Protein AF-A0A0M8XZZ6-F1 (afdb_monomer)

Foldseek 3Di:
DDDDDDPPPDCQPDKFKKWKWKDKADDDDIDIWIWIAGPDIDTRQPPRVVLNVQCVVQVHLVRAAQAPPQDDDQAATWIWMFMDTSDTDIDIDRDPSRVCRGRNSNPPD

Structure (mmCIF, N/CA/C/O backbone):
data_AF-A0A0M8XZZ6-F1
#
_entry.id   AF-A0A0M8XZZ6-F1
#
loop_
_atom_site.group_PDB
_atom_site.id
_atom_site.type_symbol
_atom_site.label_atom_id
_atom_site.label_alt_id
_atom_site.label_comp_id
_atom_site.label_asym_id
_atom_site.label_entity_id
_atom_site.label_seq_id
_atom_site.pdbx_PDB_ins_code
_atom_site.Cartn_x
_atom_site.Cartn_y
_atom_site.Cartn_z
_atom_site.occupancy
_atom_site.B_iso_or_equiv
_atom_site.auth_seq_id
_atom_site.auth_comp_id
_atom_site.auth_asym_id
_atom_site.auth_atom_id
_atom_site.pdbx_PDB_model_num
ATOM 1 N N . MET A 1 1 ? 29.129 -7.940 -46.047 1.00 40.94 1 MET A N 1
ATOM 2 C CA . MET A 1 1 ? 27.819 -7.299 -45.807 1.00 40.94 1 MET A CA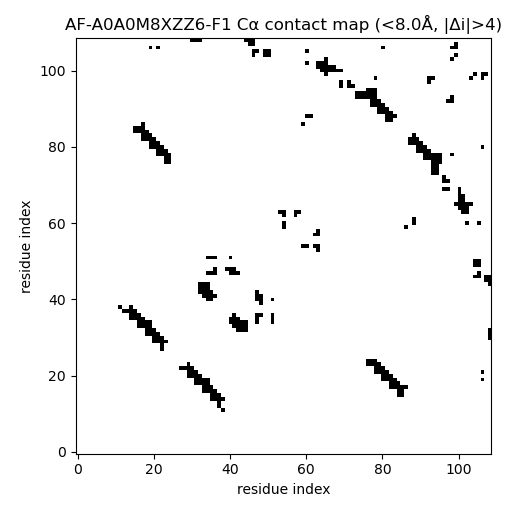 1
ATOM 3 C C . MET A 1 1 ? 27.404 -7.665 -44.393 1.00 40.94 1 MET A C 1
ATOM 5 O O . MET A 1 1 ? 27.078 -8.818 -44.162 1.00 40.94 1 MET A O 1
ATOM 9 N N . GLY A 1 2 ? 27.575 -6.752 -43.435 1.00 49.97 2 GLY A N 1
ATOM 10 C CA . GLY A 1 2 ? 27.238 -6.984 -42.028 1.00 49.97 2 GLY A CA 1
ATOM 11 C C . GLY A 1 2 ? 25.869 -6.391 -41.722 1.00 49.97 2 GLY A C 1
ATOM 12 O O . GLY A 1 2 ? 25.656 -5.207 -41.965 1.00 49.97 2 GLY A O 1
ATOM 13 N N . LEU A 1 3 ? 24.947 -7.218 -41.235 1.00 53.75 3 LEU A N 1
ATOM 14 C CA . LEU A 1 3 ? 23.670 -6.772 -40.689 1.00 53.75 3 LEU A CA 1
ATOM 15 C C . LEU A 1 3 ? 23.924 -6.285 -39.259 1.00 53.75 3 LEU A C 1
ATOM 17 O O . LEU A 1 3 ? 24.285 -7.077 -38.391 1.00 53.75 3 LEU A O 1
ATOM 21 N N . ALA A 1 4 ? 23.778 -4.981 -39.030 1.00 55.03 4 ALA A N 1
ATOM 22 C CA . ALA A 1 4 ? 23.722 -4.423 -37.687 1.00 55.03 4 ALA A CA 1
ATOM 23 C C . ALA A 1 4 ? 22.362 -4.780 -37.070 1.00 55.03 4 ALA A C 1
ATOM 25 O O . ALA A 1 4 ? 21.317 -4.456 -37.636 1.00 55.03 4 ALA A O 1
ATOM 26 N N . ALA A 1 5 ? 22.381 -5.474 -35.933 1.00 57.53 5 ALA A N 1
ATOM 27 C CA . ALA A 1 5 ? 21.194 -5.692 -35.117 1.00 57.53 5 ALA A CA 1
ATOM 28 C C . ALA A 1 5 ? 20.750 -4.358 -34.483 1.00 57.53 5 ALA A C 1
ATOM 30 O O . ALA A 1 5 ? 21.611 -3.546 -34.129 1.00 57.53 5 ALA A O 1
ATOM 31 N N . PRO A 1 6 ? 19.440 -4.106 -34.320 1.00 49.03 6 PRO A N 1
ATOM 32 C CA . PRO A 1 6 ? 18.981 -2.922 -33.614 1.00 49.03 6 PRO A CA 1
ATOM 33 C C . PRO A 1 6 ? 19.339 -3.058 -32.130 1.00 49.03 6 PRO A C 1
ATOM 35 O O . PRO A 1 6 ? 18.935 -4.011 -31.466 1.00 49.03 6 PRO A O 1
ATOM 38 N N . ALA A 1 7 ? 20.100 -2.098 -31.608 1.00 53.75 7 ALA A N 1
ATOM 39 C CA . ALA A 1 7 ? 20.245 -1.914 -30.174 1.00 53.75 7 ALA A CA 1
ATOM 40 C C . ALA A 1 7 ? 18.900 -1.408 -29.642 1.00 53.75 7 ALA A C 1
ATOM 42 O O . ALA A 1 7 ? 18.543 -0.247 -29.830 1.00 53.75 7 ALA A O 1
ATOM 43 N N . GLN A 1 8 ? 18.122 -2.298 -29.031 1.00 51.69 8 GLN A N 1
ATOM 44 C CA . GLN A 1 8 ? 17.045 -1.878 -28.145 1.00 51.69 8 GLN A CA 1
ATOM 45 C C . GLN A 1 8 ? 17.742 -1.195 -26.965 1.00 51.69 8 GLN A C 1
ATOM 47 O O . GLN A 1 8 ? 18.489 -1.840 -26.228 1.00 51.69 8 GLN A O 1
ATOM 52 N N . ALA A 1 9 ? 17.586 0.122 -26.848 1.00 47.50 9 ALA A N 1
ATOM 53 C CA . ALA A 1 9 ? 17.920 0.812 -25.618 1.00 47.50 9 ALA A CA 1
ATOM 54 C C . ALA A 1 9 ? 16.998 0.223 -24.548 1.00 47.50 9 ALA A C 1
ATOM 56 O O . ALA A 1 9 ? 15.789 0.437 -24.595 1.00 47.50 9 ALA A O 1
ATOM 57 N N . TYR A 1 10 ? 17.554 -0.587 -23.647 1.00 51.47 10 TYR A N 1
ATOM 58 C CA . TYR A 1 10 ? 16.881 -0.857 -22.390 1.00 51.47 10 TYR A CA 1
ATOM 59 C C . TYR A 1 10 ? 16.758 0.504 -21.720 1.00 51.47 10 TYR A C 1
ATOM 61 O O . TYR A 1 10 ? 17.771 1.137 -21.421 1.00 51.47 10 TYR A O 1
ATOM 69 N N . ASP A 1 11 ? 15.527 0.985 -21.581 1.00 50.62 11 ASP A N 1
ATOM 70 C CA . ASP A 1 11 ? 15.240 2.002 -20.591 1.00 50.62 11 ASP A CA 1
ATOM 71 C C . ASP A 1 11 ? 15.680 1.386 -19.266 1.00 50.62 11 ASP A C 1
ATOM 73 O O . ASP A 1 11 ? 15.041 0.468 -18.750 1.00 50.62 11 ASP A O 1
ATOM 77 N N . THR A 1 12 ? 16.841 1.795 -18.762 1.00 50.06 12 THR A N 1
ATOM 78 C CA . THR A 1 12 ? 17.198 1.588 -17.364 1.00 50.06 12 THR A CA 1
ATOM 79 C C . THR A 1 12 ? 16.281 2.511 -16.579 1.00 50.06 12 THR A C 1
ATOM 81 O O . THR A 1 12 ? 16.685 3.578 -16.117 1.00 50.06 12 THR A O 1
ATOM 84 N N . GLY A 1 13 ? 15.000 2.129 -16.546 1.00 61.22 13 GLY A N 1
ATOM 85 C CA . GLY A 1 13 ? 13.932 2.877 -15.921 1.00 61.22 13 GLY A CA 1
ATOM 86 C C . GLY A 1 13 ? 14.394 3.243 -14.525 1.00 61.22 13 GLY A C 1
ATOM 87 O O . GLY A 1 13 ? 14.911 2.403 -13.782 1.00 61.22 13 GLY A O 1
ATOM 88 N N . THR A 1 14 ? 14.307 4.530 -14.205 1.00 79.62 14 THR A N 1
ATOM 89 C CA . THR A 1 14 ? 14.692 5.013 -12.881 1.00 79.62 14 THR A CA 1
ATOM 90 C C . THR A 1 14 ? 13.894 4.215 -11.854 1.00 79.62 14 THR A C 1
ATOM 92 O O . THR A 1 14 ? 12.687 4.055 -12.027 1.00 79.62 14 THR A O 1
ATOM 95 N N . ALA A 1 15 ? 14.559 3.668 -10.831 1.00 91.19 15 ALA A N 1
ATOM 96 C CA . ALA A 1 15 ? 13.878 2.832 -9.849 1.00 91.19 15 ALA A CA 1
ATOM 97 C C . ALA A 1 15 ? 12.686 3.590 -9.240 1.00 91.19 15 ALA A C 1
ATOM 99 O O . ALA A 1 15 ? 12.827 4.726 -8.782 1.00 91.19 15 ALA A O 1
ATOM 100 N N . ALA A 1 16 ? 11.515 2.961 -9.250 1.00 96.56 16 ALA A N 1
ATOM 101 C CA . ALA A 1 16 ? 10.323 3.478 -8.604 1.00 96.56 16 ALA A CA 1
ATOM 102 C C . ALA A 1 16 ? 10.402 3.176 -7.105 1.00 96.56 16 ALA A C 1
ATOM 104 O O . ALA A 1 16 ? 10.631 2.034 -6.701 1.00 96.56 16 ALA A O 1
ATOM 105 N N . HIS A 1 17 ? 10.224 4.200 -6.278 1.00 98.12 17 HIS A N 1
ATOM 106 C CA . HIS A 1 17 ? 10.258 4.079 -4.826 1.00 98.12 17 HIS A CA 1
ATOM 107 C C . HIS A 1 17 ? 8.872 4.347 -4.254 1.00 98.12 17 HIS A C 1
ATOM 109 O O . HIS A 1 17 ? 8.273 5.381 -4.543 1.00 98.12 17 HIS A O 1
ATOM 115 N N . TYR A 1 18 ? 8.396 3.437 -3.414 1.00 98.56 18 TYR A N 1
ATOM 116 C CA . TYR A 1 18 ? 7.105 3.524 -2.752 1.00 98.56 18 TYR A CA 1
ATOM 117 C C . TYR A 1 18 ? 7.286 3.427 -1.240 1.00 98.56 18 TYR A C 1
ATOM 119 O O . TYR A 1 18 ? 8.054 2.596 -0.742 1.00 98.56 18 TYR A O 1
ATOM 127 N N . THR A 1 19 ? 6.511 4.227 -0.519 1.00 98.69 19 THR A N 1
ATOM 128 C CA . THR A 1 19 ? 6.234 4.020 0.902 1.00 98.69 19 THR A CA 1
ATOM 129 C C . THR A 1 19 ? 4.804 3.520 1.023 1.00 98.69 19 THR A C 1
ATOM 131 O O . THR A 1 19 ? 3.869 4.215 0.626 1.00 98.69 19 THR A O 1
ATOM 134 N N . LEU A 1 20 ? 4.649 2.305 1.544 1.00 98.75 20 LEU A N 1
ATOM 135 C CA . LEU A 1 20 ? 3.378 1.607 1.692 1.00 98.75 20 LEU A CA 1
ATOM 136 C C . LEU A 1 20 ? 2.970 1.642 3.158 1.00 98.75 20 LEU A C 1
ATOM 138 O O . LEU A 1 20 ? 3.713 1.167 4.014 1.00 98.75 20 LEU A O 1
ATOM 142 N N . GLN A 1 21 ? 1.783 2.155 3.448 1.00 98.38 21 GLN A N 1
ATOM 143 C CA . GLN A 1 21 ? 1.201 2.173 4.782 1.00 98.38 21 GLN A CA 1
ATOM 144 C C . GLN A 1 21 ? -0.087 1.358 4.812 1.00 98.38 21 GLN A C 1
ATOM 146 O O . GLN A 1 21 ? -0.869 1.378 3.864 1.00 98.38 21 GLN A O 1
ATOM 151 N N . LEU A 1 22 ? -0.306 0.647 5.917 1.00 97.94 22 LEU A N 1
ATOM 152 C CA . LEU A 1 22 ? -1.508 -0.141 6.166 1.00 97.94 22 LEU 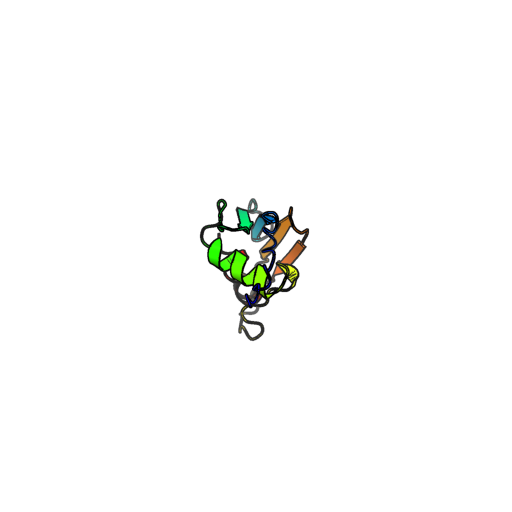A CA 1
ATOM 153 C C . LEU A 1 22 ? -2.003 0.094 7.598 1.00 97.94 22 LEU A C 1
ATOM 155 O O . LEU A 1 22 ? -1.389 -0.368 8.566 1.00 97.94 22 LEU A O 1
ATOM 159 N N . ALA A 1 23 ? -3.138 0.775 7.726 1.00 97.19 23 ALA A N 1
ATOM 160 C CA . ALA A 1 23 ? -3.873 0.941 8.974 1.00 97.19 23 ALA A CA 1
ATOM 161 C C . ALA A 1 23 ? -5.003 -0.094 9.081 1.00 97.19 23 ALA A C 1
ATOM 163 O O . ALA A 1 23 ? -5.679 -0.407 8.100 1.00 97.19 23 ALA A O 1
ATOM 164 N N . VAL A 1 24 ? -5.218 -0.632 10.285 1.00 95.94 24 VAL A N 1
ATOM 165 C CA . VAL A 1 24 ? -6.275 -1.618 10.560 1.00 95.94 24 VAL A CA 1
ATOM 166 C C . VAL A 1 24 ? -7.163 -1.106 11.687 1.00 95.94 24 VAL A C 1
ATOM 168 O O . VAL A 1 24 ? -6.710 -0.896 12.814 1.00 95.94 24 VAL A O 1
ATOM 171 N N . GLY A 1 25 ? -8.447 -0.914 11.389 1.00 90.44 25 GLY A N 1
ATOM 172 C CA . GLY A 1 25 ? -9.378 -0.286 12.321 1.00 90.44 25 GLY A CA 1
ATOM 173 C C . GLY A 1 25 ? -8.995 1.162 12.660 1.00 90.44 25 GLY A C 1
ATOM 174 O O . GLY A 1 25 ? -8.211 1.801 11.973 1.00 90.44 25 GLY A O 1
ATOM 175 N N . GLN A 1 26 ? -9.584 1.703 13.728 1.00 76.62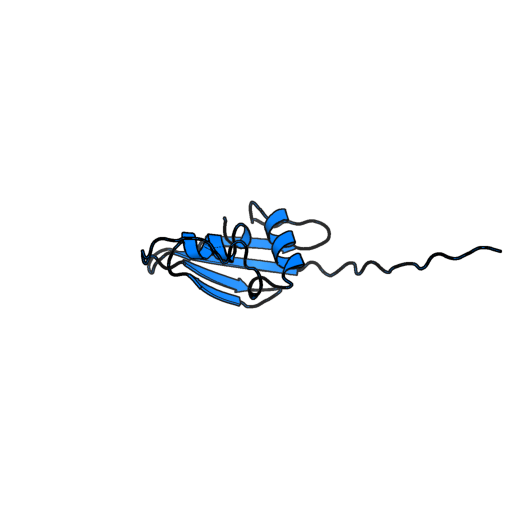 26 GLN A N 1
ATOM 176 C CA . GLN A 1 26 ? -9.507 3.138 14.056 1.00 76.62 26 GLN A CA 1
ATOM 177 C C . GLN A 1 26 ? -8.445 3.491 15.117 1.00 76.62 26 GLN A C 1
ATOM 179 O O . GLN A 1 26 ? -8.291 4.658 15.457 1.00 76.62 26 GLN A O 1
ATOM 184 N N . ALA A 1 27 ? -7.756 2.503 15.703 1.00 69.50 27 ALA A N 1
ATOM 185 C CA . ALA A 1 27 ? -6.960 2.707 16.923 1.00 69.50 27 ALA A CA 1
ATOM 186 C C . ALA A 1 27 ? -5.536 2.128 16.883 1.00 69.50 27 ALA A C 1
ATOM 188 O O . ALA A 1 27 ? -4.816 2.236 17.874 1.00 69.50 27 ALA A O 1
ATOM 189 N N . GLN A 1 28 ? -5.124 1.480 15.791 1.00 78.25 28 GLN A N 1
ATOM 190 C CA . GLN A 1 28 ? -3.748 1.002 15.642 1.00 78.25 28 GLN A CA 1
ATOM 191 C C . GLN A 1 28 ? -2.907 2.005 14.854 1.00 78.25 28 GLN A C 1
ATOM 193 O O . GLN A 1 28 ? -3.374 2.582 13.875 1.00 78.25 28 GLN A O 1
ATOM 198 N N . ALA A 1 29 ? -1.648 2.168 15.267 1.00 89.50 29 ALA A N 1
ATOM 199 C CA . ALA A 1 29 ? -0.657 2.836 14.435 1.00 89.50 29 ALA A CA 1
ATOM 200 C C . ALA A 1 29 ? -0.508 2.066 13.106 1.00 89.50 29 ALA A C 1
ATOM 202 O O . ALA A 1 29 ? -0.502 0.828 13.134 1.00 89.50 29 ALA A O 1
ATOM 203 N N . PRO A 1 30 ? -0.404 2.762 11.961 1.00 93.69 30 PRO A N 1
ATOM 204 C CA . PRO A 1 30 ? -0.223 2.102 10.679 1.00 93.69 30 PRO A CA 1
ATOM 205 C C . PRO A 1 30 ? 1.102 1.341 10.657 1.00 93.69 30 PRO A C 1
ATOM 207 O O . PRO A 1 30 ? 2.116 1.800 11.188 1.00 93.69 30 PRO A O 1
ATOM 210 N N . ARG A 1 31 ? 1.087 0.168 10.025 1.00 96.62 31 ARG A N 1
ATOM 211 C CA . ARG A 1 31 ? 2.316 -0.514 9.610 1.00 96.62 31 ARG A CA 1
ATOM 212 C C . ARG A 1 31 ? 2.843 0.160 8.357 1.00 96.62 31 ARG A C 1
ATOM 214 O O . ARG A 1 31 ? 2.050 0.652 7.557 1.00 96.62 31 ARG A O 1
ATOM 221 N N . GLU A 1 32 ? 4.154 0.129 8.172 1.00 98.19 32 GLU A N 1
ATOM 222 C CA . GLU A 1 32 ? 4.812 0.734 7.019 1.00 98.19 32 GLU A CA 1
ATOM 223 C C . GLU A 1 32 ? 5.888 -0.192 6.451 1.00 98.19 32 GLU A C 1
ATOM 225 O O . GLU A 1 32 ? 6.629 -0.833 7.200 1.00 98.19 32 GLU A O 1
ATOM 230 N N . ALA A 1 33 ? 5.989 -0.234 5.125 1.00 98.62 33 ALA A N 1
ATOM 231 C CA . ALA A 1 33 ? 7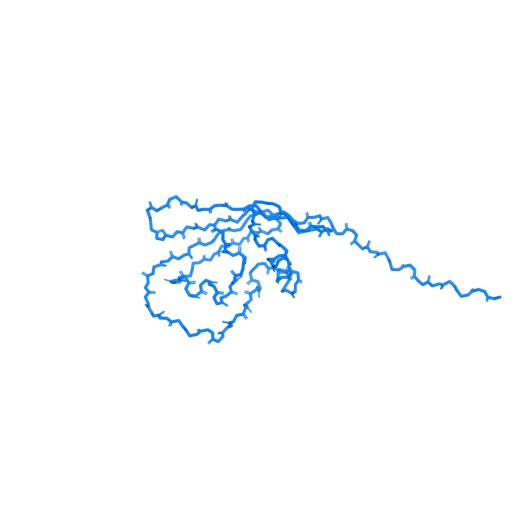.079 -0.867 4.404 1.00 98.62 33 ALA A CA 1
ATOM 232 C C . ALA A 1 33 ? 7.531 0.014 3.235 1.00 98.62 33 ALA A C 1
ATOM 234 O O . ALA A 1 33 ? 6.736 0.700 2.599 1.00 98.62 33 ALA A O 1
ATOM 235 N N . THR A 1 34 ? 8.823 -0.036 2.929 1.00 98.62 34 THR A N 1
ATOM 236 C CA . THR A 1 34 ? 9.381 0.577 1.722 1.00 98.62 34 THR A CA 1
ATOM 237 C C . THR A 1 34 ? 9.501 -0.476 0.633 1.00 98.62 34 THR A C 1
ATOM 239 O O . THR A 1 34 ? 9.908 -1.611 0.900 1.00 98.62 34 THR A O 1
ATOM 242 N N . LEU A 1 35 ? 9.169 -0.090 -0.594 1.00 98.56 35 LEU A N 1
ATOM 243 C CA . LEU A 1 35 ? 9.286 -0.923 -1.781 1.00 98.56 35 LEU A CA 1
ATOM 244 C C . LEU A 1 35 ? 10.073 -0.153 -2.841 1.00 98.56 35 LEU A C 1
ATOM 246 O O . LEU A 1 35 ? 9.800 1.011 -3.115 1.00 98.56 35 LEU A O 1
ATOM 250 N N . THR A 1 36 ? 11.085 -0.788 -3.416 1.00 98.19 36 THR A N 1
ATOM 251 C CA . THR A 1 36 ? 11.854 -0.239 -4.537 1.00 98.19 36 THR A CA 1
ATOM 252 C C . THR A 1 36 ? 11.752 -1.194 -5.712 1.00 98.19 36 THR A C 1
ATOM 254 O O . THR A 1 36 ? 12.143 -2.352 -5.579 1.00 98.19 36 THR A O 1
ATOM 257 N N . CYS A 1 37 ? 11.253 -0.702 -6.843 1.00 97.75 37 CYS A N 1
ATOM 258 C CA . CYS A 1 37 ? 11.094 -1.446 -8.086 1.00 97.75 37 CYS A CA 1
ATOM 259 C C . CYS A 1 37 ? 12.023 -0.863 -9.156 1.00 97.75 37 CYS A C 1
ATOM 261 O O . CYS A 1 37 ? 11.762 0.199 -9.714 1.00 97.75 37 CYS A O 1
ATOM 263 N N . GLY A 1 38 ? 13.131 -1.550 -9.420 1.00 93.94 38 GLY A N 1
ATOM 264 C CA . GLY A 1 38 ? 14.101 -1.218 -10.467 1.00 93.94 38 GLY A CA 1
ATOM 265 C C . GLY A 1 38 ? 14.744 -2.495 -11.003 1.00 93.94 38 GLY A C 1
ATOM 266 O O . GLY A 1 38 ? 14.112 -3.547 -10.982 1.00 93.94 38 GLY A O 1
ATOM 267 N N . GLU A 1 39 ? 16.017 -2.438 -11.414 1.00 92.00 39 GLU A N 1
ATOM 268 C CA . GLU A 1 39 ? 16.764 -3.637 -11.853 1.00 92.00 39 GLU A CA 1
ATOM 269 C C . GLU A 1 39 ? 16.732 -4.771 -10.816 1.00 92.00 39 GLU A C 1
ATOM 271 O O . GLU A 1 39 ? 16.688 -5.949 -11.165 1.00 92.00 39 GLU A O 1
ATOM 276 N N . THR A 1 40 ? 16.743 -4.410 -9.531 1.00 93.19 40 THR A N 1
ATOM 277 C CA . THR A 1 40 ? 16.506 -5.334 -8.423 1.00 93.19 40 THR A CA 1
ATOM 278 C C . THR A 1 40 ? 15.397 -4.791 -7.529 1.00 93.19 40 THR A C 1
ATOM 280 O O . THR A 1 40 ? 15.365 -3.599 -7.217 1.00 93.19 40 THR A O 1
ATOM 283 N N . ALA A 1 41 ? 14.474 -5.668 -7.130 1.00 97.44 41 ALA A N 1
ATOM 284 C CA . ALA A 1 41 ? 13.429 -5.329 -6.174 1.00 97.44 41 ALA A CA 1
ATOM 285 C C . ALA A 1 41 ? 13.987 -5.335 -4.743 1.00 97.44 41 ALA A C 1
ATOM 287 O O . ALA A 1 41 ? 14.777 -6.212 -4.386 1.00 97.44 41 ALA A O 1
ATOM 288 N N . GLY A 1 42 ? 13.563 -4.385 -3.910 1.00 96.75 42 GLY A N 1
ATOM 289 C CA . GLY A 1 42 ? 14.071 -4.268 -2.542 1.00 96.75 42 GLY A CA 1
ATOM 290 C C . GLY A 1 42 ? 13.254 -3.348 -1.641 1.00 96.75 42 GLY A C 1
ATOM 291 O O . GLY A 1 42 ? 12.098 -3.039 -1.927 1.00 96.75 42 GLY A O 1
ATOM 292 N N . GLY A 1 43 ? 13.880 -2.910 -0.548 1.00 97.50 43 GLY A N 1
ATOM 293 C CA . GLY A 1 43 ? 13.240 -2.171 0.541 1.00 97.50 43 GLY A CA 1
ATOM 294 C C . GLY A 1 43 ? 13.005 -3.05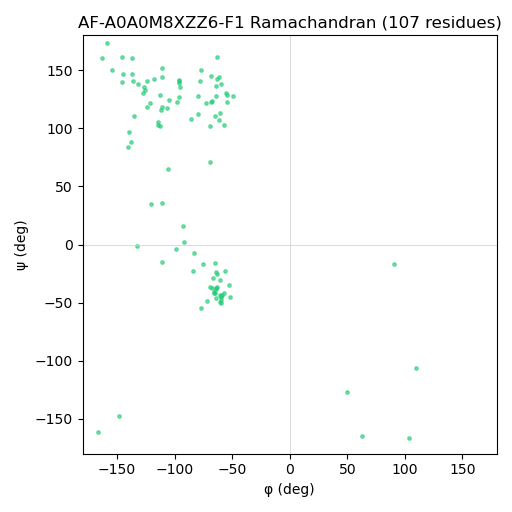1 1.771 1.00 97.50 43 GLY A C 1
ATOM 295 O O . GLY A 1 43 ? 13.567 -4.141 1.883 1.00 97.50 43 GLY A O 1
ATOM 296 N N . SER A 1 44 ? 12.196 -2.568 2.713 1.00 98.56 44 SER A N 1
ATOM 297 C CA . SER A 1 44 ? 11.805 -3.336 3.904 1.00 98.56 44 SER A CA 1
ATOM 298 C C . SER A 1 44 ? 10.635 -4.294 3.655 1.00 98.56 44 SER A C 1
ATOM 300 O O . SER A 1 44 ? 10.317 -5.097 4.530 1.00 98.56 44 SER A O 1
ATOM 302 N 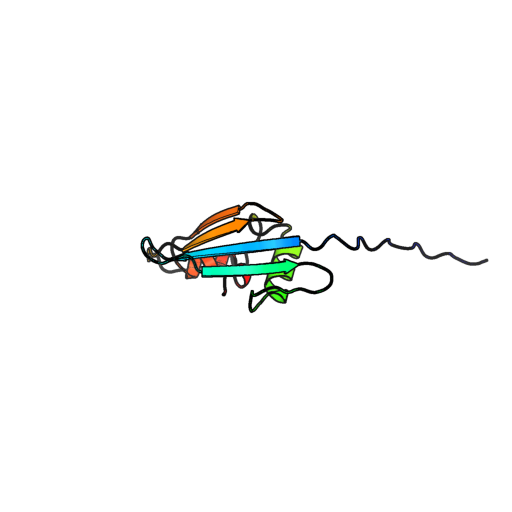N . HIS A 1 45 ? 10.002 -4.233 2.481 1.00 98.31 45 HIS A N 1
ATOM 303 C CA . HIS A 1 45 ? 8.889 -5.101 2.119 1.00 98.31 45 HIS A CA 1
ATOM 304 C C . HIS A 1 45 ? 9.335 -6.573 1.951 1.00 98.31 45 HIS A C 1
ATOM 306 O O . HIS A 1 45 ? 10.192 -6.860 1.111 1.00 98.31 45 HIS A O 1
ATOM 312 N N . PRO A 1 46 ? 8.740 -7.539 2.680 1.00 98.38 46 PRO A N 1
ATOM 313 C CA . PRO A 1 46 ? 9.202 -8.930 2.702 1.00 98.38 46 PRO A CA 1
ATOM 314 C C . PRO A 1 46 ? 9.016 -9.652 1.359 1.00 98.38 46 PRO A C 1
ATOM 316 O O . PRO A 1 46 ? 9.805 -10.529 1.020 1.00 98.38 46 PRO A O 1
ATOM 319 N N . ASN A 1 47 ? 8.014 -9.248 0.571 1.00 97.94 47 ASN A N 1
ATOM 320 C CA . ASN A 1 47 ? 7.690 -9.834 -0.734 1.00 97.94 47 ASN A CA 1
ATOM 321 C C . ASN A 1 47 ? 7.991 -8.871 -1.899 1.00 97.94 47 ASN A C 1
ATOM 323 O O . ASN A 1 47 ? 7.229 -8.800 -2.861 1.00 97.94 47 ASN A O 1
ATOM 327 N N . ALA A 1 48 ? 9.061 -8.069 -1.793 1.00 98.19 48 ALA A N 1
ATOM 328 C CA . ALA A 1 48 ? 9.341 -6.965 -2.720 1.00 98.19 48 ALA A CA 1
ATOM 329 C C . ALA A 1 48 ? 9.319 -7.368 -4.207 1.00 98.19 48 ALA A C 1
ATOM 331 O O . ALA A 1 48 ? 8.691 -6.689 -5.013 1.00 98.19 48 ALA A O 1
ATOM 332 N N . ALA A 1 49 ? 9.949 -8.492 -4.566 1.00 98.19 49 ALA A N 1
ATOM 333 C CA . ALA A 1 49 ? 9.990 -8.964 -5.952 1.00 98.19 49 ALA A CA 1
ATOM 334 C C . ALA A 1 49 ? 8.588 -9.218 -6.529 1.00 98.19 49 ALA A C 1
ATOM 336 O O . ALA A 1 49 ? 8.269 -8.714 -7.601 1.00 98.19 49 ALA A O 1
ATOM 337 N N . GLN A 1 50 ? 7.737 -9.925 -5.782 1.00 98.44 50 GLN A N 1
ATOM 338 C CA . GLN A 1 50 ? 6.382 -10.251 -6.224 1.00 98.44 50 GLN A CA 1
ATOM 339 C C . GLN A 1 50 ? 5.475 -9.014 -6.272 1.00 98.44 50 GLN A C 1
ATOM 341 O O . GLN A 1 50 ? 4.649 -8.886 -7.170 1.00 98.44 50 GLN A O 1
ATOM 346 N N . ALA A 1 51 ? 5.638 -8.079 -5.330 1.00 98.50 51 ALA A N 1
ATOM 347 C CA . ALA A 1 51 ? 4.908 -6.813 -5.354 1.00 98.50 51 ALA A CA 1
ATOM 348 C C . ALA A 1 51 ? 5.277 -5.970 -6.588 1.00 98.50 51 ALA A C 1
ATOM 350 O O . ALA A 1 51 ? 4.386 -5.480 -7.278 1.00 98.50 51 ALA A O 1
ATOM 351 N N . CYS A 1 52 ? 6.571 -5.845 -6.902 1.00 98.38 52 CYS A N 1
ATOM 352 C CA . CYS A 1 52 ? 7.026 -5.110 -8.083 1.00 98.38 52 CYS A CA 1
ATOM 353 C C . CYS A 1 52 ? 6.560 -5.746 -9.397 1.00 98.38 52 CYS A C 1
ATOM 355 O O . CYS A 1 52 ? 6.208 -5.013 -10.316 1.00 98.38 52 CYS A O 1
ATOM 357 N N . GLU A 1 53 ? 6.531 -7.078 -9.488 1.00 98.25 53 GLU A N 1
ATOM 358 C CA . GLU A 1 53 ? 6.009 -7.796 -10.659 1.00 98.25 53 GLU A CA 1
ATOM 359 C C . GLU A 1 53 ? 4.537 -7.442 -10.914 1.00 98.25 53 GLU A C 1
ATOM 361 O O . GLU A 1 53 ? 4.200 -6.988 -12.004 1.00 98.25 53 GLU A O 1
ATOM 366 N N . LEU A 1 54 ? 3.688 -7.516 -9.883 1.00 98.50 54 LEU A N 1
ATOM 367 C CA . LEU A 1 54 ? 2.268 -7.159 -9.994 1.00 98.50 54 LEU A CA 1
ATOM 368 C C . LEU A 1 54 ? 2.055 -5.698 -10.410 1.00 98.50 54 LEU A C 1
ATOM 370 O O . LEU A 1 54 ? 1.216 -5.413 -11.263 1.00 98.50 54 LEU A O 1
ATOM 374 N N . ILE A 1 55 ? 2.813 -4.769 -9.819 1.00 98.19 55 ILE A N 1
ATOM 375 C CA . ILE A 1 55 ? 2.725 -3.342 -10.156 1.00 98.19 55 ILE A CA 1
ATOM 376 C C . ILE A 1 55 ? 3.174 -3.108 -11.600 1.00 98.19 55 ILE A C 1
ATOM 378 O O . ILE A 1 55 ? 2.529 -2.348 -12.315 1.00 98.19 55 ILE A O 1
ATOM 382 N N . ALA A 1 56 ? 4.244 -3.765 -12.053 1.00 97.19 56 ALA A N 1
ATOM 383 C CA . ALA A 1 56 ? 4.733 -3.632 -13.42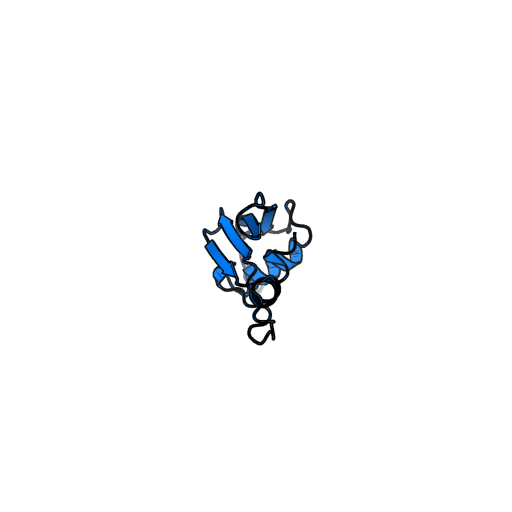2 1.00 97.19 56 ALA A CA 1
ATOM 384 C C . ALA A 1 56 ? 3.735 -4.188 -14.451 1.00 97.19 56 ALA A C 1
ATOM 386 O O . ALA A 1 56 ? 3.518 -3.562 -15.487 1.00 97.19 56 ALA A O 1
ATOM 387 N N . GLU A 1 57 ? 3.104 -5.329 -14.161 1.00 97.69 57 GLU A N 1
ATOM 388 C CA . GLU A 1 57 ? 2.085 -5.934 -15.025 1.00 97.69 57 GLU A CA 1
ATOM 389 C C . GLU A 1 57 ? 0.821 -5.073 -15.135 1.00 97.69 57 GLU A C 1
ATOM 391 O O . GLU A 1 57 ? 0.263 -4.925 -16.223 1.00 97.69 57 GLU A O 1
ATOM 396 N N . ALA A 1 58 ? 0.371 -4.493 -14.019 1.00 97.75 58 ALA A N 1
ATOM 397 C CA . ALA A 1 58 ? -0.827 -3.657 -13.976 1.00 97.75 58 ALA A CA 1
ATOM 398 C C . ALA A 1 58 ? -0.572 -2.191 -14.377 1.00 97.75 58 ALA A C 1
ATOM 400 O O . ALA A 1 58 ? -1.500 -1.487 -14.773 1.00 97.75 58 ALA A O 1
ATOM 401 N N . GLY A 1 59 ? 0.672 -1.723 -14.265 1.00 97.56 59 GLY A N 1
ATOM 402 C CA . GLY A 1 59 ? 1.112 -0.349 -14.517 1.00 97.56 59 GLY A CA 1
ATOM 403 C C . GLY A 1 59 ? 1.072 0.585 -13.298 1.00 97.56 59 GLY A C 1
ATOM 404 O O . GLY A 1 59 ? 1.711 1.635 -13.336 1.00 97.56 59 GLY A O 1
ATOM 405 N N . SER A 1 60 ? 0.349 0.235 -12.231 1.00 97.94 60 SER A N 1
ATOM 406 C CA . SER A 1 60 ? 0.242 1.015 -10.986 1.00 97.94 60 SER A CA 1
ATOM 407 C C . SER A 1 60 ? -0.309 0.160 -9.839 1.00 97.94 60 SER A C 1
ATOM 409 O O . SER A 1 60 ? -0.955 -0.856 -10.100 1.00 97.94 60 SER A O 1
ATOM 411 N N . VAL A 1 61 ? -0.122 0.552 -8.570 1.00 98.31 61 VAL A N 1
ATOM 412 C CA . VAL A 1 61 ? -0.759 -0.140 -7.429 1.00 98.31 61 VAL A CA 1
ATOM 413 C C . VAL A 1 61 ? -2.284 -0.037 -7.515 1.00 98.31 61 VAL A C 1
ATOM 415 O O . VAL A 1 61 ? -2.984 -1.007 -7.204 1.00 98.31 61 VAL A O 1
ATOM 418 N N . GLU A 1 62 ? -2.819 1.098 -7.975 1.00 98.06 62 GLU A N 1
ATOM 419 C CA . GLU A 1 62 ? -4.264 1.294 -8.157 1.00 98.06 62 GLU A CA 1
ATOM 420 C C . GLU A 1 62 ? -4.863 0.256 -9.120 1.00 98.06 62 GLU A C 1
ATOM 422 O O . GLU A 1 62 ? -5.896 -0.341 -8.814 1.00 98.06 62 GLU A O 1
ATOM 427 N N . ALA A 1 63 ? -4.185 -0.029 -10.235 1.00 98.12 63 ALA A N 1
ATOM 428 C CA . ALA A 1 63 ? -4.672 -0.938 -11.270 1.00 98.12 63 ALA A CA 1
ATOM 429 C C . ALA A 1 63 ? -4.580 -2.430 -10.897 1.00 98.12 63 ALA A C 1
ATOM 431 O O . ALA A 1 63 ? -5.238 -3.259 -11.530 1.00 98.12 63 ALA A O 1
ATOM 432 N N . VAL A 1 64 ? -3.791 -2.797 -9.880 1.00 98.38 64 VAL A N 1
ATOM 433 C CA . VAL A 1 64 ? -3.629 -4.203 -9.474 1.00 98.38 64 VAL A CA 1
ATOM 434 C C . VAL A 1 64 ? -4.946 -4.781 -8.958 1.00 98.38 64 VAL A C 1
ATOM 436 O O . VAL A 1 64 ? -5.558 -4.233 -8.037 1.00 98.38 64 VAL A O 1
ATOM 439 N N . MET A 1 65 ? -5.329 -5.926 -9.528 1.00 97.56 65 MET A N 1
ATOM 440 C CA . MET A 1 65 ? -6.446 -6.772 -9.107 1.00 97.56 65 MET A CA 1
ATOM 441 C C . MET A 1 65 ? -6.038 -8.247 -9.213 1.00 97.56 65 MET A C 1
ATOM 443 O O . MET A 1 65 ? -6.101 -8.830 -10.292 1.00 97.56 65 MET A O 1
ATOM 447 N N . VAL A 1 66 ? -5.609 -8.847 -8.100 1.00 97.31 66 VAL A N 1
ATOM 448 C CA . VAL A 1 66 ? -5.053 -10.216 -8.064 1.00 97.31 66 VAL A CA 1
ATOM 449 C C . VAL A 1 66 ? -6.129 -11.285 -8.270 1.00 97.31 66 VAL A C 1
ATOM 451 O O . VAL A 1 66 ? -5.966 -12.188 -9.085 1.00 97.31 66 VAL A O 1
ATOM 454 N N . ASP A 1 67 ? -7.240 -11.185 -7.544 1.00 96.06 67 ASP A N 1
ATOM 455 C CA . ASP A 1 67 ? -8.385 -12.089 -7.642 1.00 96.06 67 ASP A CA 1
ATOM 456 C C . ASP A 1 67 ? -9.697 -11.295 -7.525 1.00 96.06 67 ASP A C 1
ATOM 458 O O . ASP A 1 67 ? -10.283 -11.212 -6.441 1.00 96.06 67 ASP A O 1
ATOM 462 N N . PRO A 1 68 ? -10.203 -10.703 -8.621 1.00 87.69 68 PRO A N 1
ATOM 463 C CA . PRO A 1 68 ? -11.453 -9.941 -8.603 1.00 87.69 68 PRO A CA 1
ATOM 464 C C . PRO A 1 68 ? -12.691 -10.801 -8.283 1.00 87.69 68 PRO A C 1
ATOM 466 O O . PRO A 1 68 ? -13.745 -10.254 -7.955 1.00 87.69 68 PRO A O 1
ATOM 469 N N . GLY A 1 69 ? -12.583 -12.133 -8.376 1.00 90.81 69 GLY A N 1
ATOM 470 C CA . GLY A 1 69 ? -13.643 -13.090 -8.048 1.00 90.81 69 GLY A CA 1
ATOM 471 C C . GLY A 1 69 ? -13.609 -13.588 -6.601 1.00 90.81 69 GLY A C 1
ATOM 472 O O . GLY A 1 69 ? -14.444 -14.420 -6.236 1.00 90.81 69 GLY A O 1
ATOM 473 N N . GLY A 1 70 ? -12.674 -13.089 -5.786 1.00 92.69 70 GLY A N 1
ATOM 474 C CA . GLY A 1 70 ? -12.446 -13.540 -4.419 1.00 92.69 70 GLY A CA 1
ATOM 475 C C . GLY A 1 70 ? -13.709 -13.491 -3.557 1.00 92.69 70 GLY A C 1
ATOM 476 O O . GLY A 1 70 ? -14.342 -12.445 -3.372 1.00 92.69 70 GLY A O 1
ATOM 477 N N . ILE A 1 71 ? -14.081 -14.644 -2.997 1.00 96.06 71 ILE A N 1
ATOM 478 C CA . ILE A 1 71 ? -15.241 -14.773 -2.113 1.00 96.06 71 ILE A CA 1
ATOM 479 C C . ILE A 1 71 ? -14.806 -14.431 -0.689 1.00 96.06 71 ILE A C 1
ATOM 481 O O . ILE A 1 71 ? -14.125 -15.213 -0.027 1.00 96.06 71 ILE A O 1
ATOM 485 N N . CYS A 1 72 ? -15.241 -13.271 -0.206 1.00 97.00 72 CYS A N 1
ATOM 486 C CA . CYS A 1 72 ? -14.952 -12.790 1.141 1.00 97.00 72 CYS A CA 1
ATOM 487 C C . CYS A 1 72 ? -16.196 -12.783 2.027 1.00 97.00 72 CYS A C 1
ATOM 489 O O . CYS A 1 72 ? -17.320 -12.592 1.557 1.00 97.00 72 CYS A O 1
ATOM 491 N N . THR A 1 73 ? -15.985 -12.933 3.335 1.00 96.12 73 THR A N 1
ATOM 492 C CA . THR A 1 73 ? -17.021 -12.660 4.335 1.00 96.12 73 THR A CA 1
ATOM 493 C C . THR A 1 73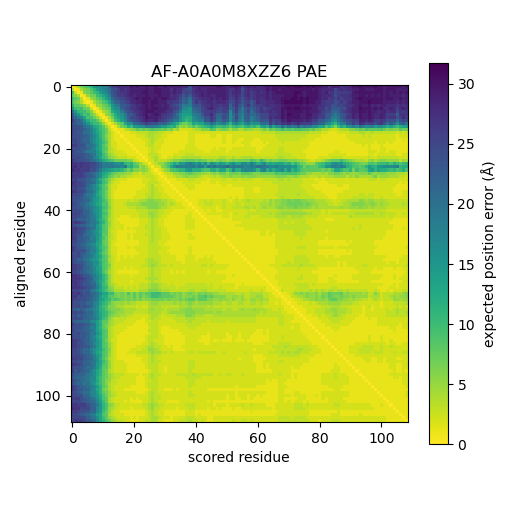 ? -17.424 -11.180 4.297 1.00 96.12 73 THR A C 1
ATOM 495 O O . THR A 1 73 ? -16.702 -10.321 3.782 1.00 96.12 73 THR A O 1
ATOM 498 N N . LEU A 1 74 ? -18.598 -10.877 4.857 1.00 96.25 74 LEU A N 1
ATOM 499 C CA . LEU A 1 74 ?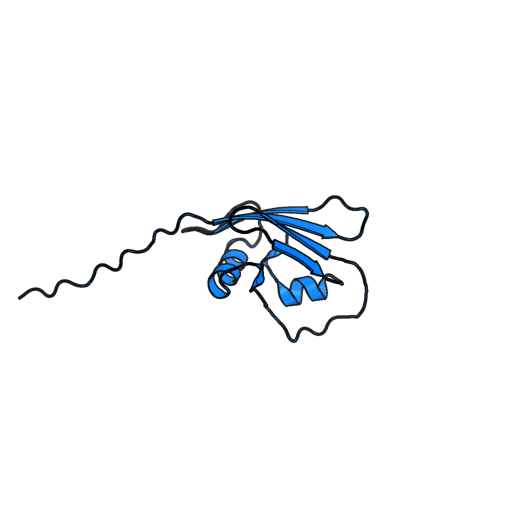 -19.128 -9.511 4.965 1.00 96.25 74 LEU A CA 1
ATOM 500 C C . LEU A 1 74 ? -18.758 -8.834 6.294 1.00 96.25 74 LEU A C 1
ATOM 502 O O . LEU A 1 74 ? -19.386 -7.849 6.677 1.00 96.25 74 LEU A O 1
ATOM 506 N N . GLU A 1 75 ? -17.777 -9.371 7.023 1.00 97.06 75 GLU A N 1
ATOM 507 C CA . GLU A 1 75 ? -17.279 -8.718 8.232 1.00 97.06 75 GLU A CA 1
ATOM 508 C C . GLU A 1 75 ? -16.691 -7.348 7.885 1.00 97.06 75 GLU A C 1
ATOM 510 O O . GLU A 1 75 ? -16.078 -7.177 6.826 1.00 97.06 75 GLU A O 1
ATOM 515 N N . TYR A 1 76 ? -16.877 -6.382 8.782 1.00 96.62 76 TYR A N 1
ATOM 516 C CA . TYR A 1 76 ? -16.338 -5.042 8.610 1.00 96.62 76 TYR A CA 1
ATOM 517 C C . TYR A 1 76 ? -15.253 -4.773 9.649 1.00 96.62 76 TYR A C 1
ATOM 519 O O . TYR A 1 76 ? -15.535 -4.493 10.814 1.00 96.62 76 TYR A O 1
ATOM 527 N N . LEU A 1 77 ? -14.007 -4.872 9.199 1.00 96.19 77 LEU A N 1
ATOM 528 C CA . LEU A 1 77 ? -12.800 -4.512 9.929 1.00 96.19 77 LEU A CA 1
ATOM 529 C C . LEU A 1 77 ? -11.887 -3.777 8.936 1.00 96.19 77 LEU A C 1
ATOM 531 O O . LEU A 1 77 ? -11.103 -4.427 8.238 1.00 96.19 77 LEU A O 1
ATOM 535 N N . PRO A 1 78 ? -12.029 -2.449 8.799 1.00 97.00 78 PRO A N 1
ATOM 536 C CA . PRO A 1 78 ? -11.468 -1.722 7.670 1.00 97.00 78 PRO A CA 1
ATOM 537 C C . PRO A 1 78 ? -9.940 -1.782 7.655 1.00 97.00 78 PRO A C 1
ATOM 539 O O . PRO A 1 78 ? -9.293 -1.638 8.694 1.00 97.00 78 PRO A O 1
ATOM 542 N N . HIS A 1 79 ? -9.398 -2.008 6.463 1.00 97.50 79 HIS A N 1
ATOM 543 C CA . HIS A 1 79 ? -7.978 -1.963 6.145 1.00 97.50 79 HIS A CA 1
ATOM 544 C C . HIS A 1 79 ? -7.761 -0.798 5.185 1.00 97.50 79 HIS A C 1
ATOM 546 O O . HIS A 1 79 ? -8.155 -0.874 4.022 1.00 97.50 79 HIS A O 1
ATOM 552 N N . GLU A 1 80 ? -7.190 0.285 5.691 1.00 97.88 80 GLU A N 1
ATOM 553 C CA . GLU A 1 80 ? -6.886 1.480 4.912 1.00 97.88 80 GLU A CA 1
ATOM 554 C C . GLU A 1 80 ? -5.433 1.421 4.466 1.00 97.88 80 GLU A C 1
ATOM 556 O O . GLU A 1 80 ? -4.534 1.210 5.286 1.00 97.88 80 GLU A O 1
ATOM 561 N N . VAL A 1 81 ? -5.218 1.572 3.165 1.00 98.31 81 VAL A N 1
ATOM 562 C CA . VAL A 1 81 ? -3.888 1.601 2.573 1.00 98.31 81 VAL A CA 1
ATOM 563 C C . VAL A 1 81 ? -3.569 2.986 2.052 1.00 98.31 81 VAL A C 1
ATOM 565 O O . VAL A 1 81 ? -4.436 3.654 1.492 1.00 98.31 81 VAL A O 1
ATOM 568 N N . THR A 1 82 ? -2.304 3.367 2.182 1.00 98.50 82 THR A N 1
ATOM 569 C CA . THR A 1 82 ? -1.748 4.565 1.554 1.00 98.50 82 THR A CA 1
ATOM 570 C C . THR A 1 82 ? -0.440 4.196 0.876 1.00 98.50 82 THR A C 1
ATOM 572 O O . THR A 1 82 ? 0.371 3.451 1.422 1.00 98.50 82 THR A O 1
ATOM 575 N N . VAL A 1 83 ? -0.236 4.725 -0.318 1.00 98.75 83 VAL A N 1
ATOM 576 C CA . VAL A 1 83 ? 0.973 4.608 -1.123 1.00 98.75 83 VAL A CA 1
ATOM 577 C C . VAL A 1 83 ? 1.412 6.017 -1.466 1.00 98.75 83 VAL A C 1
ATOM 579 O O . VAL A 1 83 ? 0.584 6.827 -1.872 1.00 98.75 83 VAL A O 1
ATOM 582 N N . SER A 1 84 ? 2.697 6.294 -1.280 1.00 98.69 84 SER A N 1
ATOM 583 C CA . SER A 1 84 ? 3.313 7.572 -1.646 1.00 98.69 84 SER A CA 1
ATOM 584 C C . SER A 1 84 ? 4.662 7.357 -2.325 1.00 98.69 84 SER A C 1
ATOM 586 O O . SER A 1 84 ? 5.284 6.299 -2.162 1.00 98.69 84 SER A O 1
ATOM 588 N N . GLY A 1 85 ? 5.137 8.367 -3.058 1.00 97.94 85 GLY A N 1
ATOM 589 C CA . GLY A 1 85 ? 6.414 8.334 -3.775 1.00 97.94 85 GLY A CA 1
ATOM 590 C C . GLY A 1 85 ? 6.228 8.272 -5.289 1.00 97.94 85 GLY A C 1
ATOM 591 O O . GLY A 1 85 ? 5.905 9.281 -5.910 1.00 97.94 85 GLY A O 1
ATOM 592 N N . ALA A 1 86 ? 6.485 7.112 -5.900 1.00 96.94 86 ALA A N 1
ATOM 593 C CA . ALA A 1 86 ? 6.338 6.918 -7.346 1.00 96.94 86 ALA A CA 1
ATOM 594 C C . ALA A 1 86 ? 4.883 7.060 -7.830 1.00 96.94 86 ALA A C 1
ATOM 596 O O . ALA A 1 86 ? 4.652 7.404 -8.987 1.00 96.94 86 ALA A O 1
ATOM 597 N N . GLU A 1 87 ? 3.918 6.845 -6.937 1.00 96.88 87 GLU A N 1
ATOM 598 C CA . GLU A 1 87 ? 2.521 7.225 -7.115 1.00 96.88 87 GLU A CA 1
ATOM 599 C C . GLU A 1 87 ? 1.916 7.636 -5.769 1.00 96.88 87 GLU A C 1
ATOM 601 O O . GLU A 1 87 ? 2.439 7.275 -4.715 1.00 96.88 87 GLU A O 1
ATOM 606 N N . GLU A 1 88 ? 0.797 8.356 -5.820 1.00 98.31 88 GLU A N 1
ATOM 607 C CA . GLU A 1 88 ? -0.027 8.663 -4.652 1.00 98.31 88 GLU A CA 1
ATOM 608 C C . GLU A 1 88 ? -1.356 7.920 -4.799 1.00 98.31 88 GLU A C 1
ATOM 610 O O . GLU A 1 88 ? -2.119 8.187 -5.729 1.00 98.31 88 GLU A O 1
ATOM 615 N N . TYR A 1 89 ? -1.631 6.981 -3.898 1.00 98.38 89 TYR A N 1
ATOM 616 C CA . TYR A 1 89 ? -2.841 6.160 -3.932 1.00 98.38 89 TYR A CA 1
ATOM 617 C C . TYR A 1 89 ? -3.305 5.841 -2.513 1.00 98.38 89 TYR A C 1
ATOM 619 O O . TYR A 1 89 ? -2.498 5.553 -1.630 1.00 98.38 89 TYR A O 1
ATOM 627 N N . SER A 1 90 ? -4.614 5.870 -2.284 1.00 98.25 90 SER A N 1
ATOM 628 C CA . SER A 1 90 ? -5.202 5.388 -1.041 1.00 98.25 90 SER A CA 1
ATOM 629 C C . SER A 1 90 ? -6.554 4.737 -1.284 1.00 98.25 90 SER A C 1
ATOM 631 O O . SER A 1 90 ? -7.311 5.132 -2.171 1.00 98.25 90 SER A O 1
ATOM 633 N N . GLU A 1 91 ? -6.860 3.717 -0.487 1.00 98.25 91 GLU A N 1
ATOM 634 C CA . GLU A 1 91 ? -8.131 3.001 -0.561 1.00 98.25 91 GLU A CA 1
ATOM 635 C C . GLU A 1 91 ? -8.468 2.355 0.786 1.00 98.25 91 GLU A C 1
ATOM 637 O O . GLU A 1 91 ? -7.586 1.970 1.555 1.00 98.25 91 GLU A O 1
ATOM 642 N N . VAL A 1 92 ? -9.764 2.211 1.071 1.00 97.62 92 VAL A N 1
ATOM 643 C CA . VAL A 1 92 ? -10.258 1.496 2.251 1.00 97.62 92 VAL A CA 1
ATOM 644 C C . VAL A 1 92 ? -10.940 0.207 1.818 1.00 97.62 92 VAL A C 1
ATOM 646 O O . VAL A 1 92 ? -11.990 0.221 1.176 1.00 97.62 92 VAL A O 1
ATOM 649 N N . PHE A 1 93 ? -10.395 -0.920 2.261 1.00 97.62 93 PHE A N 1
ATOM 650 C CA . PHE A 1 93 ? -10.988 -2.238 2.075 1.00 97.62 93 PHE A CA 1
ATOM 651 C C . PHE A 1 93 ? -11.798 -2.630 3.309 1.00 97.62 93 PHE A C 1
ATOM 653 O O . PHE A 1 93 ? -11.338 -2.489 4.440 1.00 97.62 93 PHE A O 1
ATOM 660 N N . GLY A 1 94 ? -13.003 -3.173 3.112 1.00 97.19 94 GLY A N 1
ATOM 661 C CA . GLY A 1 94 ? -13.907 -3.500 4.225 1.00 97.19 94 GLY A CA 1
ATOM 662 C C . GLY A 1 94 ? -13.373 -4.559 5.200 1.00 97.19 94 GLY A C 1
ATOM 663 O O . GLY A 1 94 ? -13.774 -4.569 6.360 1.00 97.19 94 GLY A O 1
ATOM 664 N N . ASN A 1 95 ? -12.472 -5.434 4.748 1.00 96.69 95 ASN A N 1
ATOM 665 C CA . ASN A 1 95 ? -11.778 -6.424 5.571 1.00 96.69 95 ASN A CA 1
ATOM 666 C C . ASN A 1 95 ? -10.481 -6.902 4.901 1.00 96.69 95 ASN A C 1
ATOM 668 O O . ASN A 1 95 ? -10.205 -6.579 3.742 1.00 96.69 95 ASN A O 1
ATOM 672 N N . ARG A 1 96 ? -9.696 -7.709 5.630 1.00 96.81 96 ARG A N 1
ATOM 673 C CA . ARG A 1 96 ? -8.422 -8.262 5.144 1.00 96.81 96 ARG A CA 1
ATOM 674 C C . ARG A 1 96 ? -8.596 -9.070 3.863 1.00 96.81 96 ARG A C 1
ATOM 676 O O . ARG A 1 96 ? -7.783 -8.932 2.958 1.00 96.81 96 ARG A O 1
ATOM 683 N N . CYS A 1 97 ? -9.648 -9.886 3.775 1.00 97.94 97 CYS A N 1
ATOM 684 C CA . CYS A 1 97 ? -9.898 -10.705 2.591 1.00 97.94 97 CYS A CA 1
ATOM 685 C C . CYS A 1 97 ? -10.066 -9.833 1.343 1.00 97.94 97 CYS A C 1
ATOM 687 O O . CYS A 1 97 ? -9.431 -10.109 0.332 1.00 97.94 97 CYS A O 1
ATOM 689 N N . ARG A 1 98 ? -10.844 -8.744 1.429 1.00 98.00 98 ARG A N 1
ATOM 690 C CA . ARG A 1 98 ? -11.016 -7.791 0.320 1.00 98.00 98 ARG A CA 1
ATOM 691 C C . ARG A 1 98 ? -9.694 -7.151 -0.105 1.00 98.00 98 ARG A C 1
ATOM 693 O O . ARG A 1 98 ? -9.423 -7.100 -1.299 1.00 98.00 98 ARG A O 1
ATOM 700 N N . LEU A 1 99 ? -8.865 -6.729 0.853 1.00 98.00 99 LEU A N 1
ATOM 701 C CA . LEU A 1 99 ? -7.534 -6.182 0.567 1.00 98.00 99 LEU A CA 1
ATOM 702 C C . LEU A 1 99 ? -6.643 -7.211 -0.144 1.00 98.00 99 LEU A C 1
ATOM 704 O O . LEU A 1 99 ? -6.054 -6.910 -1.176 1.00 98.00 99 LEU A O 1
ATOM 708 N N . THR A 1 100 ? -6.551 -8.434 0.381 1.00 97.44 100 THR A N 1
ATOM 709 C CA . THR A 1 100 ? -5.698 -9.483 -0.198 1.00 97.44 100 THR A CA 1
ATOM 710 C C . THR A 1 100 ? -6.207 -9.955 -1.562 1.00 97.44 100 THR A C 1
ATOM 712 O O . THR A 1 100 ? -5.402 -10.184 -2.455 1.00 97.44 100 THR A O 1
ATOM 715 N N . SER A 1 101 ? -7.522 -10.049 -1.761 1.00 97.81 101 SER A N 1
ATOM 716 C CA . SER A 1 101 ? -8.128 -10.375 -3.060 1.00 97.81 101 SER A CA 1
ATOM 717 C C . SER A 1 101 ? -7.839 -9.294 -4.108 1.00 97.81 101 SER A C 1
ATOM 719 O O . SER A 1 101 ? -7.540 -9.623 -5.251 1.00 97.81 101 SER A O 1
ATOM 721 N N . ALA A 1 102 ? -7.847 -8.012 -3.735 1.00 97.94 102 ALA A N 1
ATOM 722 C CA . ALA A 1 102 ? -7.520 -6.933 -4.664 1.00 97.94 102 ALA A CA 1
ATOM 723 C C . ALA A 1 102 ? -6.007 -6.804 -4.909 1.00 97.94 102 ALA A C 1
ATOM 725 O O . ALA A 1 102 ? -5.557 -6.844 -6.047 1.00 97.94 102 ALA A O 1
ATOM 726 N N . LYS A 1 103 ? -5.205 -6.658 -3.853 1.00 98.38 103 LYS A N 1
ATOM 727 C CA . LYS A 1 103 ? -3.804 -6.206 -3.949 1.00 98.38 103 LYS A CA 1
ATOM 728 C C . LYS A 1 103 ? -2.772 -7.282 -3.621 1.00 98.38 103 LYS A C 1
ATOM 730 O O . LYS A 1 103 ? -1.592 -7.117 -3.920 1.00 98.38 103 LYS A O 1
ATOM 735 N N . GLY A 1 104 ? -3.214 -8.380 -3.009 1.00 97.25 104 GLY A N 1
ATOM 736 C CA . GLY A 1 104 ? -2.386 -9.538 -2.695 1.00 97.25 104 GLY A CA 1
ATOM 737 C C . GLY A 1 104 ? -1.075 -9.174 -1.980 1.00 97.25 104 GLY A C 1
ATOM 738 O O . GLY A 1 104 ? -1.123 -8.481 -0.958 1.00 97.25 104 GLY A O 1
ATOM 739 N N . PRO A 1 105 ? 0.083 -9.630 -2.497 1.00 97.56 105 PRO A N 1
ATOM 740 C CA . PRO A 1 105 ? 1.399 -9.420 -1.894 1.00 97.56 105 PRO A CA 1
ATOM 741 C C . PRO A 1 105 ? 1.795 -7.965 -1.631 1.00 97.56 105 PRO A C 1
ATOM 743 O O . PRO A 1 105 ? 2.637 -7.750 -0.770 1.00 97.56 105 PRO A O 1
ATOM 746 N N . ILE A 1 106 ? 1.210 -6.975 -2.320 1.00 98.50 106 ILE A N 1
ATOM 747 C CA . ILE A 1 106 ? 1.588 -5.552 -2.180 1.00 98.50 106 ILE A CA 1
ATOM 748 C C . ILE A 1 106 ? 1.378 -5.037 -0.747 1.00 98.50 106 ILE A C 1
ATOM 750 O O . ILE A 1 106 ? 2.110 -4.166 -0.293 1.00 98.50 106 ILE A O 1
ATOM 754 N N . PHE A 1 107 ? 0.402 -5.582 -0.016 1.00 98.25 107 PHE A N 1
ATOM 755 C CA . PHE A 1 107 ? 0.117 -5.197 1.373 1.00 98.25 107 PHE A CA 1
ATOM 756 C C . PHE A 1 107 ? 0.248 -6.378 2.346 1.00 98.25 107 PHE A C 1
ATOM 758 O O . PHE A 1 107 ? -0.515 -6.497 3.313 1.00 98.25 107 PHE A O 1
ATOM 765 N N . ASP A 1 108 ? 1.192 -7.285 2.080 1.00 96.00 108 ASP A N 1
ATOM 766 C CA . ASP A 1 108 ? 1.509 -8.432 2.939 1.00 96.00 108 ASP A CA 1
ATOM 767 C C . ASP A 1 108 ? 2.832 -8.234 3.698 1.00 96.00 108 ASP A C 1
ATOM 769 O O . ASP A 1 108 ? 3.817 -8.936 3.466 1.00 96.00 108 ASP A O 1
ATOM 773 N N . PHE A 1 109 ? 2.841 -7.234 4.586 1.00 95.62 109 PHE A N 1
ATOM 774 C CA . PHE A 1 109 ? 3.952 -6.840 5.462 1.00 95.62 109 PHE A CA 1
ATOM 775 C C . PHE A 1 109 ? 3.472 -6.491 6.874 1.00 95.62 109 PHE A C 1
ATOM 777 O O . PHE A 1 109 ? 2.280 -6.141 7.035 1.00 95.62 109 PHE A O 1
#

Nearest PDB structures (foldseek):
  6i0i-assembly1_B  TM=7.510E-01  e=3.505E-06  Streptomyces mobaraensis NBRC 13819 = DSM 40847
  4hx3-assembly1_D  TM=7.502E-01  e=1.048E-05  Streptomyces caespitosus
  1rj2-assembly1_A  TM=1.539E-01  e=6.018E+00  Mus musculus

Solvent-accessible surface area (backbone atoms only — not comparable to full-atom values): 6327 Å² total; per-residue (Å²): 140,84,86,80,76,83,81,76,76,74,76,80,58,75,63,40,43,36,43,40,37,44,28,54,59,95,82,50,82,60,47,76,35,32,38,32,39,43,100,61,52,32,65,72,31,81,45,23,57,64,27,41,49,48,27,64,74,48,71,33,75,85,62,35,60,72,35,88,80,60,90,59,81,90,60,81,50,40,33,38,38,41,37,36,75,71,50,81,48,72,52,76,24,53,21,67,57,52,41,41,23,33,49,35,58,67,75,60,117

Sequence (109 aa):
MGLAAPAQAYDTGTAAHYTLQLAVGQAQAPREATLTCGETAGGSHPNAAQACELIAEAGSVEAVMVDPGGICTLEYLPHEVTVSGAEEYSEVFGNRCRLTSAKGPIFDF

Secondary structure (DSSP, 8-state):
---PPP------PPPEEEEEEEEETTTSPPEEEEEEESSS-BSS-TTHHHHHHHHHHHSSTTT--S-TT---------EEEEEEES--EEEEESSHHHHHHHHGGGG--

Mean predicted aligned error: 6.77 Å

Radius of gyration: 17.16 Å; Cα contacts (8 Å, |Δi|>4): 195; chains: 1; bounding box: 47×23×63 Å

pLDDT: mean 90.86, std 15.16, range [40.94, 98.75]